Protein AF-A0A382CQU2-F1 (afdb_monomer)

Sequence (122 aa):
MTVPESFFGIIPTWIGVYGFSLIMLSISFFLFYKKLLIHINNSIYNLEFNNLNQRLKNVFINGLAQKKVLKRFSLKKDVSGISHVIIFISFLSFSFSYVLFIFADTINNQISSKLLTQFGKI

Mean predicted aligned error: 14.16 Å

Organism: NCBI:txid408172

Secondary structure (DSSP, 8-state):
-PPPSEETTTEEHHHHHHHHHHHHHHHHHHHHIIIIIHHHHHHGGG---TTHHHHHHHHHHHHHTTHHHHTT--TTT-HHHHHHHHHHHHHHHHHHHIIIIIIHHHH-TTHHHHHHHHH---

Radius of gyration: 21.13 Å; Cα contacts (8 Å, |Δi|>4): 42; chains: 1; bounding box: 51×54×46 Å

Solvent-accessible surface area (backbone atoms only — not comparable to full-atom values): 7076 Å² total; per-residue (Å²): 133,82,79,65,72,38,51,94,83,75,43,50,34,61,57,56,53,53,52,52,48,52,52,53,50,49,54,51,49,52,51,44,40,64,62,45,51,50,48,49,62,72,55,52,83,78,60,79,72,76,62,52,70,60,50,52,50,48,49,48,49,40,62,75,57,34,44,78,62,55,70,66,58,35,100,89,77,30,63,71,51,54,51,49,53,50,52,50,50,53,51,50,52,51,54,48,47,49,50,57,40,53,58,39,22,72,77,39,79,57,49,48,57,53,58,50,50,71,78,53,80,123

Structure (mmCIF, N/CA/C/O backbone):
data_AF-A0A382CQU2-F1
#
_entry.id   AF-A0A382CQU2-F1
#
loop_
_atom_site.group_PDB
_atom_site.id
_atom_site.type_symbol
_atom_site.label_atom_id
_atom_site.label_alt_id
_atom_site.label_comp_id
_atom_site.label_asym_id
_atom_site.label_entity_id
_atom_site.label_seq_id
_atom_site.pdbx_PDB_ins_code
_atom_site.Cartn_x
_atom_site.Cartn_y
_atom_site.Cartn_z
_atom_site.occupancy
_atom_site.B_iso_or_equiv
_atom_site.auth_seq_id
_atom_site.auth_comp_id
_atom_site.auth_asym_id
_atom_site.auth_atom_id
_atom_site.pdbx_PDB_model_num
ATOM 1 N N . MET A 1 1 ? -18.078 14.753 10.311 1.00 42.16 1 MET A N 1
ATOM 2 C CA . MET A 1 1 ? -19.072 13.664 10.409 1.00 42.16 1 MET A CA 1
ATOM 3 C C . MET A 1 1 ? -18.475 12.627 11.336 1.00 42.16 1 MET A C 1
ATOM 5 O O . MET A 1 1 ? -17.418 12.107 11.010 1.00 42.16 1 MET A O 1
ATOM 9 N N . THR A 1 2 ? -19.044 12.429 12.521 1.00 57.25 2 THR A N 1
ATOM 10 C CA . THR A 1 2 ? -18.586 11.379 13.437 1.00 57.25 2 THR A CA 1
ATOM 11 C C . THR A 1 2 ? -19.017 10.031 12.875 1.00 57.25 2 THR A C 1
ATOM 13 O O . THR A 1 2 ? -20.152 9.880 12.420 1.00 57.25 2 THR A O 1
ATOM 16 N N . VAL A 1 3 ? -18.096 9.071 12.835 1.00 62.59 3 VAL A N 1
ATOM 17 C CA . VAL A 1 3 ? -18.430 7.704 12.433 1.00 62.59 3 VAL A CA 1
ATOM 18 C C . VAL A 1 3 ? -19.403 7.158 13.486 1.00 62.59 3 VAL A C 1
ATOM 20 O O . VAL A 1 3 ? -19.101 7.266 14.676 1.00 62.59 3 VAL A O 1
ATOM 23 N N . PRO A 1 4 ? -20.583 6.642 13.101 1.00 75.06 4 PRO A N 1
ATOM 24 C CA . PRO A 1 4 ? -21.537 6.108 14.067 1.00 75.06 4 PRO A CA 1
ATOM 25 C C . PRO A 1 4 ? -20.897 4.967 14.869 1.00 75.06 4 PRO A C 1
ATOM 27 O O . PRO A 1 4 ? -20.189 4.137 14.301 1.00 75.06 4 PRO A O 1
ATOM 30 N N . GLU A 1 5 ? -21.144 4.912 16.180 1.00 77.31 5 GLU A N 1
ATOM 31 C CA . GLU A 1 5 ? -20.542 3.904 17.074 1.00 77.31 5 GLU A CA 1
ATOM 32 C C . GLU A 1 5 ? -21.066 2.483 16.811 1.00 77.31 5 GLU A C 1
ATOM 34 O O . GLU A 1 5 ? -20.371 1.495 17.064 1.00 77.31 5 GLU A O 1
ATOM 39 N N . SER A 1 6 ? -22.275 2.370 16.255 1.00 83.38 6 SER A N 1
ATOM 40 C CA . SER A 1 6 ? -22.883 1.099 15.867 1.00 83.38 6 SER A CA 1
ATOM 41 C C . SER A 1 6 ? -23.655 1.193 14.549 1.00 83.38 6 SER A C 1
ATOM 43 O O . SER A 1 6 ? -24.318 2.188 14.250 1.00 83.38 6 SER A O 1
ATOM 45 N N . PHE A 1 7 ? -23.618 0.110 13.776 1.00 76.88 7 PHE A N 1
ATOM 46 C CA . PHE A 1 7 ? -24.558 -0.154 12.698 1.00 76.88 7 PHE A CA 1
ATOM 47 C C . PHE A 1 7 ? -25.897 -0.599 13.299 1.00 76.88 7 PHE A C 1
ATOM 49 O O . PHE A 1 7 ? -25.957 -1.558 14.075 1.00 76.88 7 PHE A O 1
ATOM 56 N N . PHE A 1 8 ? -26.974 0.104 12.935 1.00 79.56 8 PHE A N 1
ATOM 57 C CA . PHE A 1 8 ? -28.354 -0.186 13.355 1.00 79.56 8 PHE A CA 1
ATOM 58 C C . PHE A 1 8 ? -28.583 -0.264 14.881 1.00 79.56 8 PHE A C 1
ATOM 60 O O . PHE A 1 8 ? -29.578 -0.838 15.310 1.00 79.56 8 PHE A O 1
ATOM 67 N N . GLY A 1 9 ? -27.684 0.282 15.714 1.00 76.75 9 GLY A N 1
ATOM 68 C CA . GLY A 1 9 ? -27.788 0.212 17.181 1.00 76.75 9 GLY A CA 1
ATOM 69 C C . GLY A 1 9 ? -27.397 -1.138 17.798 1.00 76.75 9 GLY A C 1
ATOM 70 O O . GLY A 1 9 ? -27.476 -1.291 19.013 1.00 76.75 9 GLY A O 1
ATOM 71 N N . ILE A 1 10 ? -27.002 -2.121 16.981 1.00 81.94 10 ILE A N 1
ATOM 72 C CA . ILE A 1 10 ? -26.859 -3.528 17.401 1.00 81.94 10 ILE A CA 1
ATOM 73 C C . ILE A 1 10 ? -25.423 -4.019 17.215 1.00 81.94 10 ILE A C 1
ATOM 75 O O . ILE A 1 10 ? -24.901 -4.753 18.051 1.00 81.94 10 ILE A O 1
ATOM 79 N N . ILE A 1 11 ? -24.771 -3.623 16.119 1.00 81.12 11 ILE A N 1
ATOM 80 C CA . ILE A 1 11 ? -23.439 -4.115 15.761 1.00 81.12 11 ILE A CA 1
ATOM 81 C C . ILE A 1 11 ? -22.448 -2.965 15.918 1.00 81.12 11 ILE A C 1
ATOM 83 O O . ILE A 1 11 ? -22.529 -2.009 15.148 1.00 81.12 11 ILE A O 1
ATOM 87 N N . PRO A 1 12 ? -21.498 -3.027 16.866 1.00 86.00 12 PRO A N 1
ATOM 88 C CA . PRO A 1 12 ? -20.430 -2.041 16.962 1.00 86.00 12 PRO A CA 1
ATOM 89 C C . PRO A 1 12 ? -19.701 -1.879 15.625 1.00 86.00 12 PRO A C 1
ATOM 91 O O . PRO A 1 12 ? -19.304 -2.862 14.994 1.00 86.00 12 PRO A O 1
ATOM 94 N N . THR A 1 13 ? -19.506 -0.637 15.191 1.00 82.06 13 THR A N 1
ATOM 95 C CA . THR A 1 13 ? -18.979 -0.335 13.851 1.00 82.06 13 THR A CA 1
ATOM 96 C C . THR A 1 13 ? -17.589 -0.927 13.626 1.00 82.06 13 THR A C 1
ATOM 98 O O . THR A 1 13 ? -17.293 -1.413 12.533 1.00 82.06 13 THR A O 1
ATOM 101 N N . TRP A 1 14 ? -16.763 -0.989 14.675 1.00 79.62 14 TRP A N 1
ATOM 102 C CA . TRP A 1 14 ? -15.433 -1.595 14.611 1.00 79.62 14 TRP A CA 1
ATOM 103 C C . TRP A 1 14 ? -15.488 -3.079 14.211 1.00 79.62 14 TRP A C 1
ATOM 105 O O . TRP A 1 14 ? -14.692 -3.506 13.380 1.00 79.62 14 TRP A O 1
ATOM 115 N N . ILE A 1 15 ? -16.464 -3.852 14.704 1.00 85.31 15 ILE A N 1
ATOM 116 C CA . ILE A 1 15 ? -16.620 -5.276 14.350 1.00 85.31 15 ILE A CA 1
ATOM 117 C C . ILE A 1 15 ? -16.923 -5.423 12.863 1.00 85.31 15 ILE A C 1
ATOM 119 O O . ILE A 1 15 ? -16.331 -6.269 12.196 1.00 85.31 15 ILE A O 1
ATOM 123 N N . GLY A 1 16 ? -17.813 -4.581 12.330 1.00 83.69 16 GLY A N 1
ATOM 124 C CA . GLY A 1 16 ? -18.141 -4.592 10.906 1.00 83.69 16 GLY A CA 1
ATOM 125 C C . GLY A 1 16 ? -16.922 -4.279 10.039 1.00 83.69 16 GLY A C 1
ATOM 126 O O . GLY A 1 16 ? -16.620 -5.020 9.104 1.00 83.69 16 GLY A O 1
ATOM 127 N N . VAL A 1 17 ? -16.179 -3.223 10.383 1.00 81.44 17 VAL A N 1
ATOM 128 C CA . VAL A 1 17 ? -15.001 -2.775 9.622 1.00 81.44 17 VAL A CA 1
ATOM 129 C C . VAL A 1 17 ? -13.864 -3.799 9.690 1.00 81.44 17 VAL A C 1
ATOM 131 O O . VAL A 1 17 ? -13.338 -4.215 8.651 1.00 81.44 17 VAL A O 1
ATOM 134 N N . TYR A 1 18 ? -13.492 -4.254 10.887 1.00 83.12 18 TYR A N 1
ATOM 135 C CA . TYR A 1 18 ? -12.403 -5.220 11.052 1.00 83.12 18 TYR A CA 1
ATOM 136 C C . TYR A 1 18 ? -12.778 -6.614 10.550 1.00 83.12 18 TYR A C 1
ATOM 138 O O . TYR A 1 18 ? -11.973 -7.254 9.881 1.00 83.12 18 TYR A O 1
ATOM 146 N N . GLY A 1 19 ? -14.009 -7.069 10.788 1.00 89.94 19 GLY A N 1
ATOM 147 C CA . GLY A 1 19 ? -14.481 -8.358 10.286 1.00 89.94 19 GLY A CA 1
ATOM 148 C C . GLY A 1 19 ? -14.504 -8.399 8.759 1.00 89.94 19 GLY A C 1
ATOM 149 O O . GLY A 1 19 ? -13.949 -9.314 8.149 1.00 89.94 19 GLY A O 1
ATOM 150 N N . PHE A 1 20 ? -15.075 -7.372 8.126 1.00 85.88 20 PHE A N 1
ATOM 151 C CA . PHE A 1 20 ? -15.138 -7.305 6.668 1.00 85.88 20 PHE A CA 1
ATOM 152 C C . PHE A 1 20 ? -13.751 -7.166 6.031 1.00 85.88 20 PHE A C 1
ATOM 154 O O . PHE A 1 20 ? -13.446 -7.853 5.053 1.00 85.88 20 PHE A O 1
ATOM 161 N N . SER A 1 21 ? -12.883 -6.323 6.599 1.00 83.19 21 SER A N 1
ATOM 162 C CA . SER A 1 21 ? -11.506 -6.184 6.109 1.00 83.19 21 SER A CA 1
ATOM 163 C C . SER A 1 21 ? -10.710 -7.479 6.257 1.00 83.19 21 SER A C 1
ATOM 165 O O . SER A 1 21 ? -10.028 -7.862 5.310 1.00 83.19 21 SER A O 1
ATOM 167 N N . LEU A 1 22 ? -10.853 -8.204 7.371 1.00 92.44 22 LEU A N 1
ATOM 168 C CA . LEU A 1 22 ? -10.215 -9.507 7.568 1.00 92.44 22 LEU A CA 1
ATOM 169 C C . LEU A 1 22 ? -10.668 -10.520 6.509 1.00 92.44 22 LEU A C 1
ATOM 171 O O . LEU A 1 22 ? -9.832 -11.219 5.935 1.00 92.44 22 LEU A O 1
ATOM 175 N N . ILE A 1 23 ? -11.971 -10.577 6.217 1.00 94.44 23 ILE A N 1
ATOM 176 C CA . ILE A 1 23 ? -12.530 -11.467 5.189 1.00 94.44 23 ILE A CA 1
ATOM 177 C C . ILE A 1 23 ? -11.947 -11.124 3.816 1.00 94.44 23 ILE A C 1
ATOM 179 O O . ILE A 1 23 ? -11.412 -11.999 3.132 1.00 94.44 23 ILE A O 1
ATOM 183 N N . MET A 1 24 ? -11.995 -9.850 3.424 1.00 91.69 24 MET A N 1
ATOM 184 C CA . MET A 1 24 ? -11.496 -9.418 2.116 1.00 91.69 24 MET A CA 1
ATOM 185 C C . MET A 1 24 ? -9.987 -9.614 1.979 1.00 91.69 24 MET A C 1
ATOM 187 O O . MET A 1 24 ? -9.511 -10.062 0.933 1.00 91.69 24 MET A O 1
ATOM 191 N N . LEU A 1 25 ? -9.231 -9.350 3.045 1.00 90.81 25 LEU A N 1
ATOM 192 C CA . LEU A 1 25 ? -7.789 -9.560 3.074 1.00 90.81 25 LEU A CA 1
ATOM 193 C C . LEU A 1 25 ? -7.447 -11.051 3.016 1.00 90.81 25 LEU A C 1
ATOM 195 O O . LEU A 1 25 ? -6.542 -11.427 2.276 1.00 90.81 25 LEU A O 1
ATOM 199 N N . SER A 1 26 ? -8.216 -11.907 3.690 1.00 93.88 26 SER A N 1
ATOM 200 C CA . SER A 1 26 ? -8.053 -13.366 3.622 1.00 93.88 26 SER A CA 1
ATOM 201 C C . SER A 1 26 ? -8.314 -13.903 2.216 1.00 93.88 26 SER A C 1
ATOM 203 O O . SER A 1 26 ? -7.519 -14.690 1.704 1.00 93.88 26 SER A O 1
ATOM 205 N N . ILE A 1 27 ? -9.380 -13.443 1.553 1.00 93.62 27 ILE A N 1
ATOM 206 C CA . ILE A 1 27 ? -9.688 -13.820 0.163 1.00 93.62 27 ILE A CA 1
ATOM 207 C C . ILE A 1 27 ? -8.570 -13.354 -0.775 1.00 93.62 27 ILE A C 1
ATOM 209 O O . ILE A 1 27 ? -8.080 -14.130 -1.598 1.00 93.62 27 ILE A O 1
ATOM 213 N N . SER A 1 28 ? -8.138 -12.100 -0.634 1.00 89.69 28 SER A N 1
ATOM 214 C CA . SER A 1 28 ? -7.045 -11.536 -1.428 1.00 89.69 28 SER A CA 1
ATOM 215 C C . SER A 1 28 ? -5.749 -12.329 -1.237 1.00 89.69 28 SER A C 1
ATOM 217 O O . SER A 1 28 ? -5.123 -12.740 -2.216 1.00 89.69 28 SER A O 1
ATOM 219 N N . PHE A 1 29 ? -5.391 -12.634 0.013 1.00 90.44 29 PHE A N 1
ATOM 220 C CA . PHE A 1 29 ? -4.202 -13.411 0.347 1.00 90.44 29 PHE A CA 1
ATOM 221 C C . PHE A 1 29 ? -4.284 -14.845 -0.183 1.00 90.44 29 PHE A C 1
ATOM 223 O O . PHE A 1 29 ? -3.311 -15.345 -0.743 1.00 90.44 29 PHE A O 1
ATOM 230 N N . PHE A 1 30 ? -5.447 -15.491 -0.092 1.00 92.69 30 PHE A N 1
ATOM 231 C CA . PHE A 1 30 ? -5.667 -16.824 -0.652 1.00 92.69 30 PHE A CA 1
ATOM 232 C C . PHE A 1 30 ? -5.479 -16.843 -2.175 1.00 92.69 30 PHE A C 1
ATOM 234 O O . PHE A 1 30 ? -4.777 -17.704 -2.716 1.00 92.69 30 PHE A O 1
ATOM 241 N N . LEU A 1 31 ? -6.061 -15.868 -2.880 1.00 90.31 31 LEU A N 1
ATOM 242 C CA . LEU A 1 31 ? -5.902 -15.735 -4.329 1.00 90.31 31 LEU A CA 1
ATOM 243 C C . LEU A 1 31 ? -4.450 -15.430 -4.712 1.00 90.31 31 LEU A C 1
ATOM 245 O O . LEU A 1 31 ? -3.935 -16.027 -5.659 1.00 90.31 31 LEU A O 1
ATOM 249 N N . PHE A 1 32 ? -3.788 -14.542 -3.969 1.00 86.31 32 PHE A N 1
ATOM 250 C CA . PHE A 1 32 ? -2.374 -14.220 -4.136 1.00 86.31 32 PHE A CA 1
ATOM 251 C C . PHE A 1 32 ? -1.489 -15.453 -3.926 1.00 86.31 32 PHE A C 1
ATOM 253 O O . PHE A 1 32 ? -0.655 -15.763 -4.774 1.00 86.31 32 PHE A O 1
ATOM 260 N N . TYR A 1 33 ? -1.716 -16.216 -2.858 1.00 87.56 33 TYR A N 1
ATOM 261 C CA . TYR A 1 33 ? -0.982 -17.446 -2.582 1.00 87.56 33 TYR A CA 1
ATOM 262 C C . TYR A 1 33 ? -1.140 -18.452 -3.726 1.00 87.56 33 TYR A C 1
ATOM 264 O O . TYR A 1 33 ? -0.149 -18.905 -4.306 1.00 87.56 33 TYR A O 1
ATOM 272 N N . LYS A 1 34 ? -2.386 -18.738 -4.123 1.00 87.62 34 LYS A N 1
ATOM 273 C CA . LYS A 1 34 ? -2.674 -19.745 -5.150 1.00 87.62 34 LYS A CA 1
ATOM 274 C C . LYS A 1 34 ? -2.149 -19.354 -6.530 1.00 87.62 34 LYS A C 1
ATOM 276 O O . LYS A 1 34 ? -1.653 -20.208 -7.258 1.00 87.62 34 LYS A O 1
ATOM 281 N N . LYS A 1 35 ? -2.293 -18.086 -6.922 1.00 83.12 35 LYS A N 1
ATOM 282 C CA . LYS A 1 35 ? -1.928 -17.638 -8.275 1.00 83.12 35 LYS A CA 1
ATOM 283 C C . LYS A 1 35 ? -0.475 -17.223 -8.400 1.00 83.12 35 LYS A C 1
ATOM 285 O O . LYS A 1 35 ? 0.099 -17.419 -9.462 1.00 83.12 35 LYS A O 1
ATOM 290 N N . LEU A 1 36 ? 0.094 -16.615 -7.366 1.00 81.75 36 LEU A N 1
ATOM 291 C CA . LEU A 1 36 ? 1.414 -16.005 -7.443 1.00 81.75 36 LEU A CA 1
ATOM 292 C C . LEU A 1 36 ? 2.452 -16.850 -6.716 1.00 81.75 36 LEU A C 1
ATOM 294 O O . LEU A 1 36 ? 3.430 -17.235 -7.343 1.00 81.75 36 LEU A O 1
ATOM 298 N N . LEU A 1 37 ? 2.238 -17.209 -5.448 1.00 83.12 37 LEU A N 1
ATOM 299 C CA . LEU A 1 37 ? 3.252 -17.956 -4.691 1.00 83.12 37 LEU A CA 1
ATOM 300 C C . LEU A 1 37 ? 3.439 -19.385 -5.214 1.00 83.12 37 LEU A C 1
ATOM 302 O O . LEU A 1 37 ? 4.576 -19.786 -5.450 1.00 83.12 37 LEU A O 1
ATOM 306 N N . ILE A 1 38 ? 2.356 -20.119 -5.494 1.00 84.19 38 ILE A N 1
ATOM 307 C CA . ILE A 1 38 ? 2.456 -21.456 -6.114 1.00 84.19 38 ILE A CA 1
ATOM 308 C C . ILE A 1 38 ? 3.103 -21.367 -7.504 1.00 84.19 38 ILE A C 1
ATOM 310 O O . ILE A 1 38 ? 3.963 -22.174 -7.845 1.00 84.19 38 ILE A O 1
ATOM 314 N N . HIS A 1 39 ? 2.726 -20.368 -8.308 1.00 77.31 39 HIS A N 1
ATOM 315 C CA . HIS A 1 39 ? 3.272 -20.202 -9.656 1.00 77.31 39 HIS A CA 1
ATOM 316 C C . HIS A 1 39 ? 4.761 -19.835 -9.643 1.00 77.31 39 HIS A C 1
ATOM 318 O O . HI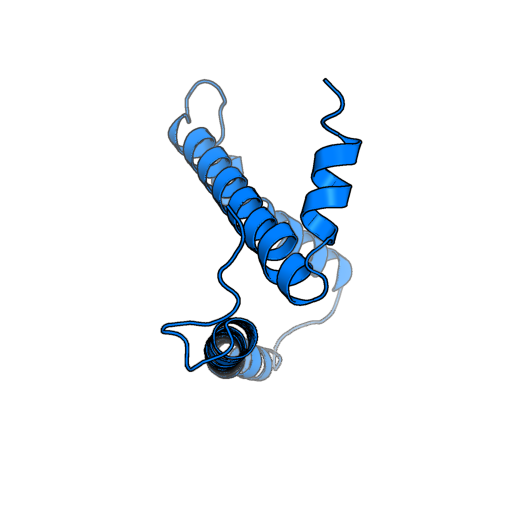S A 1 39 ? 5.530 -20.379 -10.431 1.00 77.31 39 HIS A O 1
ATOM 324 N N . ILE A 1 40 ? 5.184 -18.962 -8.723 1.00 76.25 40 ILE A N 1
ATOM 325 C CA . ILE A 1 40 ? 6.598 -18.641 -8.508 1.00 76.25 40 ILE A CA 1
ATOM 326 C C . ILE A 1 40 ? 7.351 -19.887 -8.050 1.00 76.25 40 ILE A C 1
ATOM 328 O O . ILE A 1 40 ? 8.391 -20.191 -8.624 1.00 76.25 40 ILE A O 1
ATOM 332 N N . ASN A 1 41 ? 6.819 -20.639 -7.083 1.00 74.94 41 ASN A N 1
ATOM 333 C CA . ASN A 1 41 ? 7.471 -21.849 -6.585 1.00 74.94 41 ASN A CA 1
ATOM 334 C C . ASN A 1 41 ? 7.700 -22.884 -7.698 1.00 74.94 41 ASN A C 1
ATOM 336 O O . ASN A 1 41 ? 8.786 -23.442 -7.814 1.00 74.94 41 ASN A O 1
ATOM 340 N N . ASN A 1 42 ? 6.719 -23.057 -8.585 1.00 75.06 42 ASN A N 1
ATOM 341 C CA . ASN A 1 42 ? 6.841 -23.950 -9.740 1.00 75.06 42 ASN A CA 1
ATOM 342 C C . ASN A 1 42 ? 7.788 -23.408 -10.833 1.00 75.06 42 ASN A C 1
ATOM 344 O O . ASN A 1 42 ? 8.310 -24.176 -11.633 1.00 75.06 42 ASN A O 1
ATOM 348 N N . SER A 1 43 ? 8.017 -22.093 -10.872 1.00 65.62 43 SER A N 1
ATOM 349 C CA . SER A 1 43 ? 8.886 -21.390 -11.832 1.00 65.62 43 SER A CA 1
ATOM 350 C C . SER A 1 43 ? 10.360 -21.332 -11.393 1.00 65.62 43 SER A C 1
ATOM 352 O O . SER A 1 43 ? 11.259 -21.178 -12.222 1.00 65.62 43 SER A O 1
ATOM 354 N N . ILE A 1 44 ? 10.634 -21.518 -10.097 1.00 63.22 44 ILE A N 1
ATOM 355 C CA . ILE A 1 44 ? 11.980 -21.440 -9.503 1.00 63.22 44 ILE A CA 1
ATOM 356 C C . ILE A 1 44 ? 12.954 -22.505 -10.033 1.00 63.22 44 ILE A C 1
ATOM 358 O O . ILE A 1 44 ? 14.161 -22.283 -9.979 1.00 63.22 44 ILE A O 1
ATOM 362 N N . TYR A 1 45 ? 12.472 -23.594 -10.640 1.00 56.12 45 TYR A N 1
ATOM 363 C CA . TYR A 1 45 ? 13.322 -24.706 -11.089 1.00 56.12 45 TYR A CA 1
ATOM 364 C C . TYR A 1 45 ? 14.389 -24.321 -12.140 1.00 56.12 45 TYR A C 1
ATOM 366 O O . TYR A 1 45 ? 15.401 -25.001 -12.241 1.00 56.12 45 TYR A O 1
ATOM 374 N N . ASN A 1 46 ? 14.215 -23.205 -12.866 1.00 56.06 46 ASN A N 1
ATOM 375 C CA . ASN A 1 46 ? 15.163 -22.726 -13.889 1.00 56.06 46 ASN A CA 1
ATOM 376 C C . ASN A 1 46 ? 15.674 -21.291 -13.647 1.00 56.06 46 ASN A C 1
ATOM 378 O O . ASN A 1 46 ? 16.198 -20.652 -14.563 1.00 56.06 46 ASN A O 1
ATOM 382 N N . LEU A 1 47 ? 15.478 -20.729 -12.451 1.00 62.22 47 LEU A N 1
ATOM 383 C CA . LEU A 1 47 ? 15.837 -19.335 -12.187 1.00 62.22 47 LEU A CA 1
ATOM 384 C C . LEU A 1 47 ? 17.259 -19.219 -11.627 1.00 62.22 47 LEU A C 1
ATOM 386 O O . LEU A 1 47 ? 17.518 -19.527 -10.470 1.00 62.22 47 LEU A O 1
ATOM 390 N N . GLU A 1 48 ? 18.173 -18.674 -12.431 1.00 66.25 48 GLU A N 1
ATOM 391 C CA . GLU A 1 48 ? 19.465 -18.204 -11.931 1.00 66.25 48 GLU A CA 1
ATOM 392 C C . GLU A 1 48 ? 19.263 -16.980 -11.021 1.00 66.25 48 GLU A C 1
ATOM 394 O O . GLU A 1 48 ? 18.723 -15.942 -11.427 1.00 66.25 48 GLU A O 1
ATOM 399 N N . PHE A 1 49 ? 19.707 -17.096 -9.769 1.00 68.38 49 PHE A N 1
ATOM 400 C CA . PHE A 1 49 ? 19.574 -16.061 -8.736 1.00 68.38 49 PHE A CA 1
ATOM 401 C C . PHE A 1 49 ? 20.687 -15.004 -8.764 1.00 68.38 49 PHE A C 1
ATOM 403 O O . PHE A 1 49 ? 20.779 -14.154 -7.874 1.00 68.38 49 PHE A O 1
ATOM 410 N N . ASN A 1 50 ? 21.507 -15.000 -9.812 1.00 72.75 50 ASN A N 1
ATOM 411 C CA . ASN A 1 50 ? 22.555 -14.006 -9.982 1.00 72.75 50 ASN A CA 1
ATOM 412 C C . ASN A 1 50 ? 21.940 -12.602 -10.152 1.00 72.75 50 ASN A C 1
ATOM 414 O O . ASN A 1 50 ? 20.970 -12.398 -10.886 1.00 72.75 50 ASN A O 1
ATOM 418 N N . ASN A 1 51 ? 22.503 -11.613 -9.450 1.00 72.44 51 ASN A N 1
ATOM 419 C CA . ASN A 1 51 ? 22.075 -10.207 -9.469 1.00 72.44 51 ASN A CA 1
ATOM 420 C C . ASN A 1 51 ? 20.616 -9.944 -9.023 1.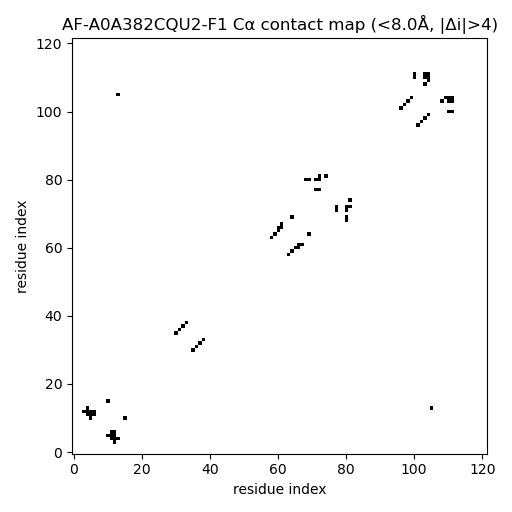00 72.44 51 ASN A C 1
ATOM 422 O O . ASN A 1 51 ? 19.928 -9.078 -9.576 1.00 72.44 51 ASN A O 1
ATOM 426 N N . LEU A 1 52 ? 20.155 -10.636 -7.975 1.00 76.75 52 LEU A N 1
ATOM 427 C CA . LEU A 1 52 ? 18.847 -10.444 -7.319 1.00 76.75 52 LEU A CA 1
ATOM 428 C C . LEU A 1 52 ? 18.506 -8.969 -7.035 1.00 76.75 52 LEU A C 1
ATOM 430 O O . LEU A 1 52 ? 17.416 -8.514 -7.378 1.00 76.75 52 LEU A O 1
ATOM 434 N N . ASN A 1 53 ? 19.460 -8.194 -6.506 1.00 77.69 53 ASN A N 1
ATOM 435 C CA . ASN A 1 53 ? 19.271 -6.767 -6.213 1.00 77.69 53 ASN A CA 1
ATOM 436 C C . ASN A 1 53 ? 18.966 -5.941 -7.473 1.00 77.69 53 ASN A C 1
ATOM 438 O O . ASN A 1 53 ? 18.075 -5.091 -7.464 1.00 77.69 53 ASN A O 1
ATOM 442 N N . GLN A 1 54 ? 19.655 -6.224 -8.585 1.00 77.19 54 GLN A N 1
ATOM 443 C CA . GLN A 1 54 ? 19.416 -5.564 -9.872 1.00 77.19 54 GLN A CA 1
ATOM 444 C C . GLN A 1 54 ? 18.016 -5.907 -10.409 1.00 77.19 54 GLN A C 1
ATOM 446 O O . GLN A 1 54 ? 17.316 -5.042 -10.939 1.00 77.19 54 GLN A O 1
ATOM 451 N N . ARG A 1 55 ? 17.587 -7.167 -10.256 1.00 72.50 55 ARG A N 1
ATOM 452 C CA . ARG A 1 55 ? 16.279 -7.654 -10.721 1.00 72.50 55 ARG A CA 1
ATOM 453 C C . ARG A 1 55 ? 15.136 -7.090 -9.884 1.00 72.50 55 ARG A C 1
ATOM 455 O O . ARG A 1 55 ? 14.177 -6.600 -10.469 1.00 72.50 55 ARG A O 1
ATOM 462 N N . LEU A 1 56 ? 15.261 -7.074 -8.557 1.00 76.62 56 LEU A N 1
ATOM 463 C CA . LEU A 1 56 ? 14.286 -6.443 -7.662 1.00 76.62 56 LEU A CA 1
ATOM 464 C C . LEU A 1 56 ? 14.151 -4.953 -7.966 1.00 76.62 56 LEU A C 1
ATOM 466 O O . LEU A 1 56 ? 13.038 -4.475 -8.161 1.00 76.62 56 LEU A O 1
ATOM 470 N N . LYS A 1 57 ? 15.273 -4.240 -8.128 1.00 76.94 57 LYS A N 1
ATOM 471 C CA . LYS A 1 57 ? 15.271 -2.833 -8.546 1.00 76.94 57 LYS A CA 1
ATOM 472 C C . LYS A 1 57 ? 14.575 -2.645 -9.897 1.00 76.94 57 LYS A C 1
ATOM 474 O O . LYS A 1 57 ? 13.756 -1.743 -10.038 1.00 76.94 57 LYS A O 1
ATOM 479 N N . ASN A 1 58 ? 14.836 -3.512 -10.873 1.00 69.69 58 ASN A N 1
ATOM 480 C CA . ASN A 1 58 ? 14.183 -3.455 -12.182 1.00 69.69 58 ASN A CA 1
ATOM 481 C C . ASN A 1 58 ? 12.687 -3.779 -12.122 1.00 69.69 58 ASN A C 1
ATOM 483 O O . ASN A 1 58 ? 11.921 -3.143 -12.837 1.00 69.69 58 ASN A O 1
ATOM 487 N N . VAL A 1 59 ? 12.254 -4.730 -11.293 1.00 71.81 59 VAL A N 1
ATOM 488 C CA . VAL A 1 59 ? 10.832 -5.047 -11.083 1.00 71.81 59 VAL A CA 1
ATOM 489 C C . VAL A 1 59 ? 10.132 -3.896 -10.375 1.00 71.81 59 VAL A C 1
ATOM 491 O O . VAL A 1 59 ? 9.054 -3.499 -10.798 1.00 71.81 59 VAL A O 1
ATOM 494 N N . PHE A 1 60 ? 10.760 -3.308 -9.360 1.00 67.12 60 PHE A N 1
ATOM 495 C CA . PHE A 1 60 ? 10.217 -2.168 -8.630 1.00 67.12 60 PHE A CA 1
ATOM 496 C C . PHE A 1 60 ? 10.091 -0.944 -9.545 1.00 67.12 60 PHE A C 1
ATOM 498 O O . PHE A 1 60 ? 9.011 -0.375 -9.669 1.00 67.12 60 PHE A O 1
ATOM 505 N N . ILE A 1 61 ? 11.150 -0.604 -10.288 1.00 66.69 61 ILE A N 1
ATOM 506 C CA . ILE A 1 61 ? 11.137 0.494 -11.267 1.00 66.69 61 ILE A CA 1
ATOM 507 C C . ILE A 1 61 ? 10.153 0.202 -12.408 1.00 66.69 61 ILE A C 1
ATOM 509 O O . ILE A 1 61 ? 9.393 1.079 -12.796 1.00 66.69 61 ILE A O 1
ATOM 513 N N . ASN A 1 62 ? 10.123 -1.007 -12.968 1.00 63.44 62 ASN A N 1
ATOM 514 C CA . ASN A 1 62 ? 9.228 -1.304 -14.090 1.00 63.44 62 ASN A CA 1
ATOM 515 C C . ASN A 1 62 ? 7.762 -1.427 -13.663 1.00 63.44 62 ASN A C 1
ATOM 517 O O . ASN A 1 62 ? 6.890 -1.025 -14.433 1.00 63.44 62 ASN A O 1
ATOM 521 N N . GLY A 1 63 ? 7.510 -2.000 -12.487 1.00 62.81 63 GLY A N 1
ATOM 522 C CA . GLY A 1 63 ? 6.188 -2.284 -11.941 1.00 62.81 63 GLY A CA 1
ATOM 523 C C . GLY A 1 63 ? 5.533 -1.052 -11.328 1.00 62.81 63 GLY A C 1
ATOM 524 O O . GLY A 1 63 ? 4.426 -0.707 -11.729 1.00 62.81 63 GLY A O 1
ATOM 525 N N . LEU A 1 64 ? 6.224 -0.344 -10.425 1.00 57.03 64 LEU A N 1
ATOM 526 C CA . LEU A 1 64 ? 5.677 0.868 -9.803 1.00 57.03 64 LEU A CA 1
ATOM 527 C C . LEU A 1 64 ? 5.721 2.070 -10.734 1.00 57.03 64 LEU A C 1
ATOM 529 O O . LEU A 1 64 ? 4.754 2.818 -10.795 1.00 57.03 64 LEU A O 1
ATOM 533 N N . ALA A 1 65 ? 6.799 2.243 -11.503 1.00 55.06 65 ALA A N 1
ATOM 534 C CA . ALA A 1 65 ? 6.857 3.341 -12.463 1.00 55.06 65 ALA A CA 1
ATOM 535 C C . ALA A 1 65 ? 6.160 2.997 -13.788 1.00 55.06 65 ALA A C 1
ATOM 537 O O . ALA A 1 65 ? 6.297 3.763 -14.735 1.00 55.06 65 ALA A O 1
ATOM 538 N N . GLN A 1 66 ? 5.473 1.844 -13.894 1.00 59.94 66 GLN A N 1
ATOM 539 C CA . GLN A 1 66 ? 4.837 1.352 -15.124 1.00 59.94 66 GLN A CA 1
ATOM 540 C C . GLN A 1 66 ? 5.659 1.730 -16.363 1.00 59.94 66 GLN A C 1
ATOM 542 O O . GLN A 1 66 ? 5.195 2.457 -17.239 1.00 59.94 66 GLN A O 1
ATOM 547 N N . LYS A 1 67 ? 6.929 1.307 -16.432 1.00 54.97 67 LYS A N 1
ATOM 548 C CA . LYS A 1 67 ? 7.915 1.854 -17.393 1.00 54.97 67 LYS A CA 1
ATOM 549 C C . LYS A 1 67 ? 7.450 1.790 -18.857 1.00 54.97 67 LYS A C 1
ATOM 551 O O . LYS A 1 67 ? 7.941 2.537 -19.696 1.00 54.97 67 LYS A O 1
ATOM 556 N N . LYS A 1 68 ? 6.493 0.911 -19.174 1.00 53.16 68 LYS A N 1
ATOM 557 C CA . LYS A 1 68 ? 5.835 0.806 -20.484 1.00 53.16 68 LYS A CA 1
ATOM 558 C C . LYS A 1 68 ? 4.829 1.942 -20.763 1.00 53.16 68 LYS A C 1
ATOM 560 O O . LYS A 1 68 ? 4.736 2.362 -21.910 1.00 53.16 68 LYS A O 1
ATOM 565 N N . VAL A 1 69 ? 4.152 2.458 -19.737 1.00 54.06 69 VAL A N 1
ATOM 566 C CA . VAL A 1 69 ? 3.282 3.649 -19.772 1.00 54.06 69 VAL A CA 1
ATOM 567 C C . VAL A 1 69 ? 4.127 4.924 -19.830 1.00 54.06 69 VAL A C 1
ATOM 569 O O . VAL A 1 69 ? 3.878 5.783 -20.668 1.00 54.06 69 VAL A O 1
ATOM 572 N N . LEU A 1 70 ? 5.213 5.004 -19.050 1.00 53.03 70 LEU A N 1
ATOM 573 C CA . LEU A 1 70 ? 6.115 6.165 -19.089 1.00 53.03 70 LEU A CA 1
ATOM 574 C C . LEU A 1 70 ? 6.997 6.235 -20.350 1.00 53.03 70 LEU A C 1
ATOM 576 O O . LEU A 1 70 ? 7.439 7.312 -20.728 1.00 53.03 70 LEU A O 1
ATOM 580 N N . LYS A 1 71 ? 7.249 5.118 -21.048 1.00 52.59 71 LYS A N 1
ATOM 581 C CA . LYS A 1 71 ? 8.058 5.115 -22.286 1.00 52.59 71 LYS A CA 1
ATOM 582 C C . LYS A 1 71 ? 7.393 5.809 -23.480 1.00 52.59 71 LYS A C 1
ATOM 584 O O . LYS A 1 71 ? 8.110 6.189 -24.401 1.00 52.59 71 LYS A O 1
ATOM 589 N N . ARG A 1 72 ? 6.061 5.943 -23.501 1.00 52.59 72 ARG A N 1
ATOM 590 C CA . ARG A 1 72 ? 5.336 6.718 -24.530 1.00 52.59 72 ARG A CA 1
ATOM 591 C C . ARG A 1 72 ? 5.019 8.148 -24.087 1.00 52.59 72 ARG A C 1
ATOM 593 O O . ARG A 1 72 ? 4.573 8.952 -24.895 1.00 52.59 72 ARG A O 1
ATOM 600 N N . PHE A 1 73 ? 5.352 8.483 -22.842 1.00 47.41 73 PHE A N 1
ATOM 601 C CA . PHE A 1 73 ? 5.025 9.754 -22.229 1.00 47.41 73 PHE A CA 1
ATOM 602 C C . PHE A 1 73 ? 5.766 10.913 -22.904 1.00 47.41 73 PHE A C 1
ATOM 604 O O . PHE A 1 73 ? 6.951 11.156 -22.679 1.00 47.41 73 PHE A O 1
ATOM 611 N N . SER A 1 74 ? 5.038 11.658 -23.728 1.00 57.59 74 SER A N 1
ATOM 612 C CA . SER A 1 74 ? 5.411 12.997 -24.167 1.00 57.59 74 SER A CA 1
ATOM 613 C C . SER A 1 74 ? 4.393 13.967 -23.588 1.00 57.59 74 SER A C 1
ATOM 615 O O . SER A 1 74 ? 3.213 13.880 -23.927 1.00 57.59 74 SER A O 1
ATOM 617 N N . LEU A 1 75 ? 4.846 14.925 -22.770 1.00 56.59 75 LEU A N 1
ATOM 618 C CA . LEU A 1 75 ? 3.998 15.960 -22.152 1.00 56.59 75 LEU A CA 1
ATOM 619 C C . LEU A 1 75 ? 3.098 16.704 -23.158 1.00 56.59 75 LEU A C 1
ATOM 621 O O . LEU A 1 75 ? 2.066 17.237 -22.774 1.00 56.59 75 LEU A O 1
ATOM 625 N N . LYS A 1 76 ? 3.478 16.735 -24.443 1.00 60.00 76 LYS A N 1
ATOM 626 C CA . LYS A 1 76 ? 2.734 17.413 -25.515 1.00 60.00 76 LYS A CA 1
ATOM 627 C C . LYS A 1 76 ? 1.806 16.507 -26.334 1.00 60.00 76 LYS A C 1
ATOM 629 O O . LYS A 1 76 ? 0.964 17.037 -27.047 1.00 60.00 76 LYS A O 1
ATOM 634 N N . LYS A 1 77 ? 1.975 15.180 -26.304 1.00 60.88 77 LYS A N 1
ATOM 635 C CA . LYS A 1 77 ? 1.246 14.250 -27.197 1.00 60.88 77 LYS A CA 1
ATOM 636 C C . LYS A 1 77 ? 0.462 13.158 -26.474 1.00 60.88 77 LYS A C 1
ATOM 638 O O . LYS A 1 77 ? -0.427 12.583 -27.086 1.00 60.88 77 LYS A O 1
ATOM 643 N N . ASP A 1 78 ? 0.758 12.885 -25.203 1.00 62.03 78 ASP A N 1
ATOM 644 C CA . ASP A 1 78 ? 0.255 11.693 -24.511 1.00 62.03 78 ASP A CA 1
ATOM 645 C C . ASP A 1 78 ? -0.600 12.051 -23.281 1.00 62.03 78 ASP A C 1
ATOM 647 O O . ASP A 1 78 ? -0.340 11.639 -22.148 1.00 62.03 78 ASP A O 1
ATOM 651 N N . VAL A 1 79 ? -1.649 12.851 -23.521 1.00 66.44 79 VAL A N 1
ATOM 652 C CA . VAL A 1 79 ? -2.623 13.300 -22.503 1.00 66.44 79 VAL A CA 1
ATOM 653 C C . VAL A 1 79 ? -3.244 12.108 -21.770 1.00 66.44 79 VAL A C 1
ATOM 655 O O . VAL A 1 79 ? -3.401 12.149 -20.555 1.00 66.44 79 VAL A O 1
ATOM 658 N N . SER A 1 80 ? -3.495 11.001 -22.477 1.00 64.38 80 SER A N 1
ATOM 659 C CA . SER A 1 80 ? -4.027 9.769 -21.882 1.00 64.38 80 SER A CA 1
ATOM 660 C C . SER A 1 80 ? -3.099 9.170 -20.817 1.00 64.38 80 SER A C 1
ATOM 662 O O . SER A 1 80 ? -3.583 8.648 -19.812 1.00 64.38 80 SER A O 1
ATOM 664 N N . GLY A 1 81 ? -1.776 9.245 -21.011 1.00 62.31 81 GLY A N 1
ATOM 665 C CA . GLY A 1 81 ? -0.790 8.768 -20.038 1.00 62.31 81 GLY A CA 1
ATOM 666 C C . GLY A 1 81 ? -0.733 9.657 -18.795 1.00 62.31 81 GLY A C 1
ATOM 667 O O . GLY A 1 81 ? -0.690 9.148 -17.676 1.00 62.31 81 GLY A O 1
ATOM 668 N N . ILE A 1 82 ? -0.822 10.979 -18.981 1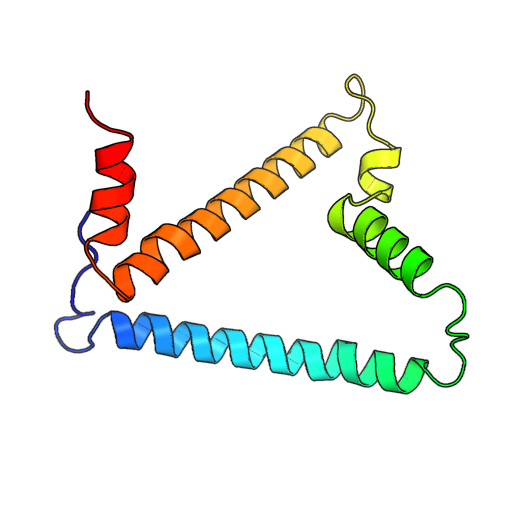.00 68.00 82 ILE A N 1
ATOM 669 C CA . ILE A 1 82 ? -0.919 11.955 -17.882 1.00 68.00 82 ILE A CA 1
ATOM 670 C C . ILE A 1 82 ? -2.193 11.707 -17.070 1.00 68.00 82 ILE A C 1
ATOM 672 O O . ILE A 1 82 ? -2.128 11.598 -15.846 1.00 68.00 82 ILE A O 1
ATOM 676 N N . SER A 1 83 ? -3.338 11.547 -17.739 1.00 73.38 83 SER A N 1
ATOM 677 C CA . SER A 1 83 ? -4.610 11.245 -17.080 1.00 73.38 83 SER A CA 1
ATOM 678 C C . SER A 1 83 ? -4.542 9.945 -16.283 1.00 73.38 83 SER A C 1
ATOM 680 O O . SER A 1 83 ? -5.016 9.912 -15.155 1.00 73.38 83 SER A O 1
ATOM 682 N N . HIS A 1 84 ? -3.911 8.891 -16.809 1.00 69.75 84 HIS A N 1
ATOM 683 C CA . HIS A 1 84 ? -3.737 7.639 -16.065 1.00 69.75 84 HIS A CA 1
ATOM 684 C C . HIS A 1 84 ? -2.857 7.792 -14.823 1.00 69.75 84 HIS A C 1
ATOM 686 O O . HIS A 1 84 ? -3.210 7.262 -13.771 1.00 69.75 84 HIS A O 1
ATOM 692 N N . VAL A 1 85 ? -1.746 8.527 -14.911 1.00 72.00 85 VAL A N 1
ATOM 693 C CA . VAL A 1 85 ? -0.882 8.792 -13.750 1.00 72.00 85 VAL A CA 1
ATOM 694 C C . VAL A 1 85 ? -1.631 9.602 -12.691 1.00 72.00 85 VAL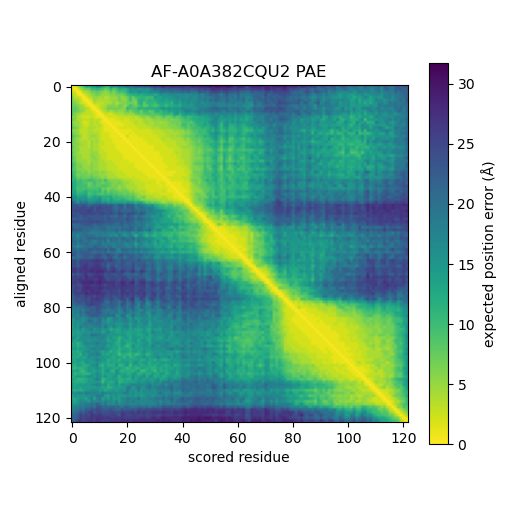 A C 1
ATOM 696 O O . VAL A 1 85 ? -1.567 9.259 -11.513 1.00 72.00 85 VAL A O 1
ATOM 699 N N . ILE A 1 86 ? -2.392 10.621 -13.102 1.00 79.50 86 ILE A N 1
ATOM 700 C CA . ILE A 1 86 ? -3.2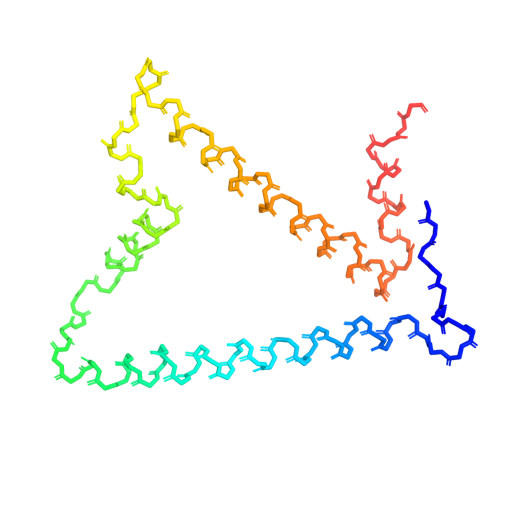33 11.414 -12.195 1.00 79.50 86 ILE A CA 1
ATOM 701 C C . ILE A 1 86 ? -4.279 10.523 -11.527 1.00 79.50 86 ILE A C 1
ATOM 703 O O . ILE A 1 86 ? -4.345 10.500 -10.305 1.00 79.50 86 ILE A O 1
ATOM 707 N N . ILE A 1 87 ? -5.044 9.743 -12.298 1.00 78.69 87 ILE A N 1
ATOM 708 C CA . ILE A 1 87 ? -6.068 8.833 -11.761 1.00 78.69 87 ILE A CA 1
ATOM 709 C C . ILE A 1 87 ? -5.443 7.841 -10.778 1.00 78.69 87 ILE A C 1
ATOM 711 O O . ILE A 1 87 ? -5.993 7.614 -9.702 1.00 78.69 87 ILE A O 1
ATOM 715 N N . PHE A 1 88 ? -4.283 7.276 -11.114 1.00 77.62 88 PHE A N 1
ATOM 716 C CA . PHE A 1 88 ? -3.578 6.338 -10.249 1.00 77.62 88 PHE A CA 1
ATOM 717 C C . PHE A 1 88 ? -3.132 6.988 -8.934 1.00 77.62 88 PHE A C 1
ATOM 719 O O . PHE A 1 88 ? -3.385 6.433 -7.866 1.00 77.62 88 PHE A O 1
ATOM 726 N N . ILE A 1 89 ? -2.516 8.172 -8.992 1.00 77.50 89 ILE A N 1
ATOM 727 C CA . ILE A 1 89 ? -2.085 8.912 -7.799 1.00 77.50 89 ILE A CA 1
ATOM 728 C C . ILE A 1 89 ? -3.297 9.320 -6.962 1.00 77.50 89 ILE A C 1
ATOM 730 O O . ILE A 1 89 ? -3.291 9.104 -5.756 1.00 77.50 89 ILE A O 1
ATOM 734 N N . SER A 1 90 ? -4.363 9.831 -7.581 1.00 81.56 90 SER A N 1
ATOM 735 C CA . SER A 1 90 ? -5.607 10.180 -6.890 1.00 81.56 90 SER A CA 1
ATOM 736 C C . SER A 1 90 ? -6.234 8.970 -6.203 1.00 81.56 90 SER A C 1
ATOM 738 O O . SER A 1 90 ? -6.626 9.067 -5.042 1.00 81.56 90 SER A O 1
ATOM 740 N N . PHE A 1 91 ? -6.285 7.818 -6.874 1.00 81.00 91 PHE A N 1
ATOM 741 C CA . PHE A 1 91 ? -6.789 6.578 -6.287 1.00 81.00 91 PHE A CA 1
ATOM 742 C C . PHE A 1 91 ? -5.916 6.099 -5.120 1.00 81.00 91 PHE A C 1
ATOM 744 O O . PHE A 1 91 ? -6.436 5.675 -4.085 1.00 81.00 91 PHE A O 1
ATOM 751 N N . LEU A 1 92 ? -4.591 6.198 -5.259 1.00 82.38 92 LEU A N 1
ATOM 752 C CA . LEU A 1 92 ? -3.648 5.823 -4.211 1.00 82.38 92 LEU A CA 1
ATOM 753 C C . LEU A 1 92 ? -3.767 6.750 -2.994 1.00 82.38 92 LEU A C 1
ATOM 755 O O . LEU A 1 92 ? -3.858 6.264 -1.870 1.00 82.38 92 LEU A O 1
ATOM 759 N N . SER A 1 93 ? -3.843 8.065 -3.209 1.00 80.75 93 SER A N 1
ATOM 760 C CA . SER A 1 93 ? -4.071 9.060 -2.157 1.00 80.75 93 SER A CA 1
ATOM 761 C C . SER A 1 93 ? -5.427 8.874 -1.476 1.00 80.75 93 SER A C 1
ATOM 763 O O . SER A 1 93 ? -5.506 8.965 -0.253 1.00 80.75 93 SER A O 1
ATOM 765 N N . PHE A 1 94 ? -6.482 8.561 -2.232 1.00 83.06 94 PHE A N 1
ATOM 766 C CA . PHE A 1 94 ? -7.803 8.254 -1.678 1.00 83.06 94 PHE A CA 1
ATOM 767 C C . PHE A 1 94 ? -7.775 6.992 -0.808 1.00 83.06 94 PHE A C 1
ATOM 769 O O . PHE A 1 94 ? -8.258 7.006 0.322 1.00 83.06 94 PHE A O 1
ATOM 776 N N . SER A 1 95 ? -7.147 5.921 -1.297 1.00 83.50 95 SER A N 1
ATOM 777 C CA . SER A 1 95 ? -7.000 4.669 -0.545 1.00 83.50 95 SER A CA 1
ATOM 778 C C . SER A 1 95 ? -6.173 4.874 0.725 1.00 83.50 95 SER A C 1
ATOM 780 O O . SER A 1 95 ? -6.540 4.393 1.795 1.00 83.50 95 SER A O 1
ATOM 782 N N . PHE A 1 96 ? -5.086 5.642 0.625 1.00 83.19 96 PHE A N 1
ATOM 783 C CA . PHE A 1 96 ? -4.252 6.008 1.766 1.00 83.19 96 PHE A CA 1
ATOM 784 C C . PHE A 1 96 ? -5.027 6.835 2.797 1.00 83.19 96 PHE A C 1
ATOM 786 O O . PHE A 1 96 ? -4.938 6.553 3.985 1.00 83.19 96 PHE A O 1
ATOM 793 N N . SER A 1 97 ? -5.838 7.796 2.349 1.00 79.81 97 SER A N 1
ATOM 794 C CA . SER A 1 97 ? -6.725 8.591 3.206 1.00 79.81 97 SER A CA 1
ATOM 795 C C . SER A 1 97 ? -7.730 7.711 3.961 1.00 79.81 97 SER A C 1
ATOM 797 O O . SER A 1 97 ? -7.924 7.883 5.161 1.00 79.81 97 SER A O 1
ATOM 799 N N . TYR A 1 98 ? -8.302 6.700 3.301 1.00 80.56 98 TYR A N 1
ATOM 800 C CA . TYR A 1 98 ? -9.197 5.728 3.940 1.00 80.56 98 TYR A CA 1
ATOM 801 C C . TYR A 1 98 ? -8.498 4.948 5.060 1.00 80.56 98 TYR A C 1
ATOM 803 O O . TYR A 1 98 ? -9.028 4.827 6.162 1.00 80.56 98 TYR A O 1
ATOM 811 N N . VAL A 1 99 ? -7.287 4.451 4.803 1.00 77.75 99 VAL A N 1
ATOM 812 C CA . VAL A 1 99 ? -6.486 3.761 5.824 1.00 77.75 99 VAL A CA 1
ATOM 813 C C . VAL A 1 99 ? -6.109 4.718 6.956 1.00 77.75 99 VAL A C 1
ATOM 815 O O . VAL A 1 99 ? -6.242 4.381 8.128 1.00 77.75 99 VAL A O 1
ATOM 818 N N . LEU A 1 100 ? -5.668 5.928 6.628 1.00 77.31 100 LEU A N 1
ATOM 819 C CA . LEU A 1 100 ? -5.149 6.858 7.621 1.00 77.31 100 LEU A CA 1
ATOM 820 C C . LEU A 1 100 ? -6.242 7.454 8.503 1.00 77.31 100 LEU A C 1
ATOM 822 O O . LEU A 1 100 ? -6.027 7.571 9.699 1.00 77.31 100 LEU A O 1
ATOM 826 N N . PHE A 1 101 ? -7.398 7.825 7.957 1.00 77.75 101 PHE A N 1
ATOM 827 C CA . PHE A 1 101 ? -8.454 8.440 8.759 1.00 77.75 101 PHE A CA 1
ATOM 828 C C . PHE A 1 101 ? -9.417 7.406 9.321 1.00 77.75 101 PHE A C 1
ATOM 830 O O . PHE A 1 101 ? -9.685 7.433 10.511 1.00 77.75 101 PHE A O 1
ATOM 837 N N . ILE A 1 102 ? -9.898 6.454 8.521 1.00 75.75 102 ILE A N 1
ATOM 838 C CA . ILE A 1 102 ? -10.931 5.526 8.999 1.00 75.75 102 ILE A CA 1
ATOM 839 C C . ILE A 1 102 ? -10.316 4.441 9.874 1.00 75.75 102 ILE A C 1
ATOM 841 O O . ILE A 1 102 ? -10.768 4.249 10.996 1.00 75.75 102 ILE A O 1
ATOM 845 N N . PHE A 1 103 ? -9.264 3.761 9.409 1.00 75.88 103 PHE A N 1
ATOM 846 C CA . PHE A 1 103 ? -8.664 2.687 10.208 1.00 75.88 103 PHE A CA 1
ATOM 847 C C . PHE A 1 103 ? -7.879 3.202 11.419 1.00 75.88 103 PHE A C 1
ATOM 849 O O . PHE A 1 103 ? -7.801 2.498 12.426 1.00 75.88 103 PHE A O 1
ATOM 856 N N . ALA A 1 104 ? -7.294 4.402 11.356 1.00 77.50 104 ALA A N 1
ATOM 857 C CA . ALA A 1 104 ? -6.665 4.972 12.544 1.00 77.50 104 ALA A CA 1
ATOM 858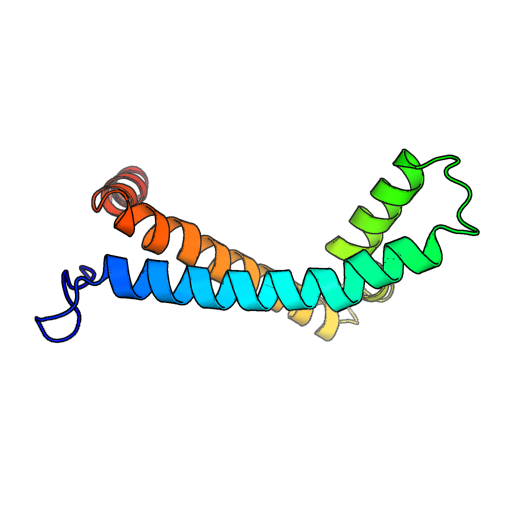 C C . ALA A 1 104 ? -7.713 5.473 13.545 1.00 77.50 104 ALA A C 1
ATOM 860 O O . ALA A 1 104 ? -7.576 5.186 14.734 1.00 77.50 104 ALA A O 1
ATOM 861 N N . ASP A 1 105 ? -8.789 6.128 13.091 1.00 74.81 105 ASP A N 1
ATOM 862 C CA . ASP A 1 105 ? -9.853 6.564 14.003 1.00 74.81 105 ASP A CA 1
ATOM 863 C C . ASP A 1 105 ? -10.563 5.386 14.664 1.00 74.81 105 ASP A C 1
ATOM 865 O O . ASP A 1 105 ? -10.904 5.484 15.836 1.00 74.81 105 ASP A O 1
ATOM 869 N N . THR A 1 106 ? -10.710 4.239 13.990 1.00 70.62 106 THR A N 1
ATOM 870 C CA . THR A 1 106 ? -11.267 3.040 14.641 1.00 70.62 106 THR A CA 1
ATOM 871 C C . THR A 1 106 ? -10.393 2.496 15.774 1.00 70.62 106 THR A C 1
ATOM 873 O O . THR A 1 106 ? -10.914 1.815 16.653 1.00 70.62 106 THR A O 1
ATOM 876 N N . ILE A 1 107 ? -9.083 2.776 15.777 1.00 76.00 107 ILE A N 1
ATOM 877 C CA . ILE A 1 107 ? -8.182 2.430 16.893 1.00 76.00 107 ILE A CA 1
ATOM 878 C C . ILE A 1 107 ? -8.262 3.503 17.983 1.00 76.00 107 ILE A C 1
ATOM 880 O O . ILE A 1 107 ? -8.243 3.193 19.174 1.00 76.00 107 ILE A O 1
ATOM 884 N N . ASN A 1 108 ? -8.328 4.772 17.583 1.00 74.56 108 ASN A N 1
ATOM 885 C CA . ASN A 1 108 ? -8.454 5.899 18.491 1.00 74.56 108 ASN A CA 1
ATOM 886 C C . ASN A 1 108 ? -9.179 7.057 17.798 1.00 74.56 108 ASN A C 1
ATOM 888 O O . ASN A 1 108 ? -8.593 7.757 16.974 1.00 74.56 108 ASN A O 1
ATOM 892 N N . ASN A 1 109 ? -10.418 7.310 18.231 1.00 70.19 109 ASN A N 1
ATOM 893 C CA . ASN A 1 109 ? -11.342 8.304 17.668 1.00 70.19 109 ASN A CA 1
ATOM 894 C C . ASN A 1 109 ? -10.815 9.759 17.660 1.00 70.19 109 ASN A C 1
ATOM 896 O O . ASN A 1 109 ? -11.487 10.657 17.157 1.00 70.19 109 ASN A O 1
ATOM 900 N N . GLN A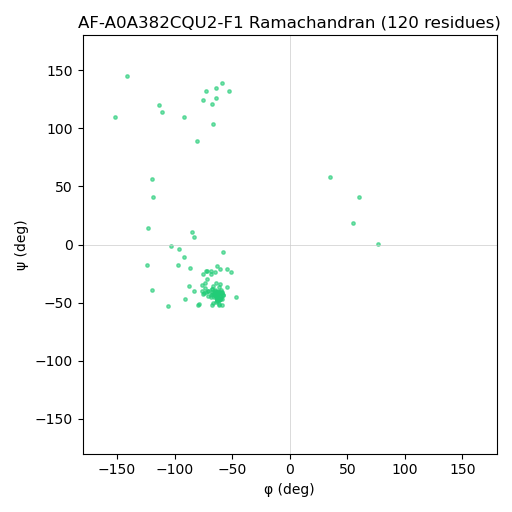 1 110 ? -9.650 10.031 18.257 1.00 74.12 110 GLN A N 1
ATOM 901 C CA . GLN A 1 110 ? -9.029 11.35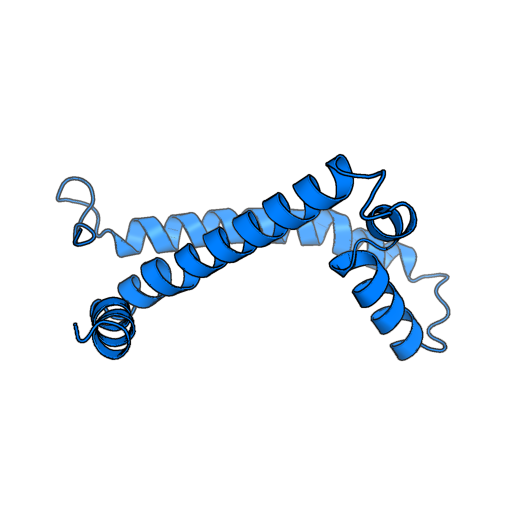7 18.304 1.00 74.12 110 GLN A CA 1
ATOM 902 C C . GLN A 1 110 ? -7.857 11.537 17.325 1.00 74.12 110 GLN A C 1
ATOM 904 O O . GLN A 1 110 ? -7.245 12.607 17.312 1.00 74.12 110 GLN A O 1
ATOM 909 N N . ILE A 1 111 ? -7.482 10.518 16.544 1.00 73.94 111 ILE A N 1
ATOM 910 C CA . ILE A 1 111 ? -6.312 10.610 15.656 1.00 73.94 111 ILE A CA 1
ATOM 911 C C . ILE A 1 111 ? -6.569 11.611 14.531 1.00 73.94 111 ILE A C 1
ATOM 913 O O . ILE A 1 111 ? -5.792 12.554 14.370 1.00 73.94 111 ILE A O 1
ATOM 917 N N . SER A 1 112 ? -7.674 11.469 13.806 1.00 70.50 112 SER A N 1
ATOM 918 C CA . SER A 1 112 ? -8.062 12.389 12.738 1.00 70.50 112 SER A CA 1
ATOM 919 C C . SER A 1 112 ? -8.294 13.796 13.266 1.00 70.50 112 SER A C 1
ATOM 921 O O . SER A 1 112 ? -7.813 14.761 12.674 1.00 70.50 112 SER A O 1
ATOM 923 N N . SER A 1 113 ? -8.939 13.934 14.431 1.00 70.38 113 SER A N 1
ATOM 924 C CA . SER A 1 113 ? -9.166 15.253 15.023 1.00 70.38 113 SER A CA 1
ATOM 925 C C . SER A 1 113 ? -7.853 15.942 15.389 1.00 70.38 113 SER A C 1
ATOM 927 O O . SER A 1 113 ? -7.692 17.104 15.028 1.00 70.38 113 SER A O 1
ATOM 929 N N . LYS A 1 114 ? -6.878 15.251 15.998 1.00 72.94 114 LYS A N 1
ATOM 930 C CA . LYS A 1 114 ? -5.541 15.811 16.288 1.00 72.94 114 LYS A CA 1
ATOM 931 C C . LYS A 1 114 ? -4.753 16.144 15.025 1.00 72.94 114 LYS A C 1
ATOM 933 O O . LYS A 1 114 ? -4.137 17.206 14.960 1.00 72.94 114 LYS A O 1
ATOM 938 N N . LEU A 1 115 ? -4.780 15.257 14.032 1.00 71.44 115 LEU A N 1
ATOM 939 C CA . LEU A 1 115 ? -4.016 15.422 12.798 1.00 71.44 115 LEU A CA 1
ATOM 940 C C . LEU A 1 115 ? -4.574 16.587 11.968 1.00 71.44 115 LEU A C 1
ATOM 942 O O . LEU A 1 115 ? -3.816 17.435 11.515 1.00 71.44 115 LEU A O 1
ATOM 946 N N . LEU A 1 116 ? -5.897 16.705 11.848 1.00 71.19 116 LEU A N 1
ATOM 94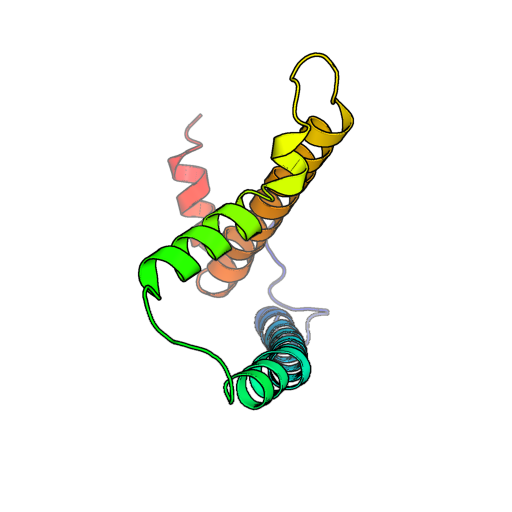7 C CA . LEU A 1 116 ? -6.542 17.790 11.105 1.00 71.19 116 LEU A CA 1
ATOM 948 C C . LEU A 1 116 ? -6.538 19.127 11.866 1.00 71.19 116 LEU A C 1
ATOM 950 O O . LEU A 1 116 ? -6.375 20.167 11.233 1.00 71.19 116 LEU A O 1
ATOM 954 N N . THR A 1 117 ? -6.652 19.142 13.202 1.00 66.56 117 THR A N 1
ATOM 955 C CA . THR A 1 117 ? -6.579 20.403 13.980 1.00 66.56 117 THR A CA 1
ATOM 956 C C . THR A 1 117 ? -5.163 20.957 14.118 1.00 66.56 117 THR A C 1
ATOM 958 O O . THR A 1 117 ? -5.014 22.170 14.252 1.00 66.56 117 THR A O 1
ATOM 961 N N . GLN A 1 118 ? -4.114 20.128 14.029 1.00 59.47 118 GLN A N 1
ATOM 962 C CA . GLN A 1 118 ? -2.734 20.629 13.947 1.00 59.47 118 GLN A CA 1
ATOM 963 C C . GLN A 1 118 ? -2.456 21.385 12.640 1.00 59.47 118 GLN A C 1
ATOM 965 O O . GLN A 1 118 ? -1.734 22.379 12.668 1.00 59.47 118 GLN A O 1
ATOM 970 N N . PHE A 1 119 ? -3.044 20.954 11.519 1.00 57.50 119 PHE A N 1
ATOM 971 C CA . PHE A 1 119 ? -2.901 21.625 10.218 1.00 57.50 119 PHE A CA 1
ATOM 972 C C . PHE A 1 119 ? -3.994 22.672 9.936 1.00 57.50 119 PHE A C 1
ATOM 974 O O . PHE A 1 119 ? -3.871 23.439 8.987 1.00 57.50 119 PHE A O 1
ATOM 981 N N . GLY A 1 120 ? -5.046 22.718 10.758 1.00 47.50 120 GLY A N 1
ATOM 982 C CA . GLY A 1 120 ? -6.237 23.550 10.576 1.00 47.50 120 GLY A CA 1
ATOM 983 C C . GLY A 1 120 ? -6.478 24.559 11.698 1.00 47.50 120 GLY A C 1
ATOM 984 O O . GLY A 1 120 ? -7.622 24.733 12.107 1.00 47.50 120 GLY A O 1
ATOM 985 N N . LYS A 1 121 ? -5.434 25.221 12.213 1.00 42.88 121 LYS A N 1
ATOM 986 C CA . LYS A 1 121 ? -5.623 26.509 12.903 1.00 42.88 121 LYS A CA 1
ATOM 987 C C . LYS A 1 121 ? -5.739 27.611 11.847 1.00 42.88 121 LYS A C 1
ATOM 989 O O . LYS A 1 121 ? -4.728 28.178 11.439 1.00 42.88 121 LYS A O 1
ATOM 994 N N . ILE A 1 122 ? -6.968 27.859 11.400 1.00 41.06 122 ILE A N 1
ATOM 995 C CA . ILE A 1 122 ? -7.407 29.146 10.844 1.00 41.06 122 ILE A CA 1
ATOM 996 C C . ILE A 1 122 ? -8.285 29.790 11.910 1.00 41.06 122 ILE A C 1
ATOM 998 O O . ILE A 1 122 ? -9.126 29.052 12.474 1.00 41.06 122 ILE A O 1
#

pLDDT: mean 72.98, std 12.09, range [41.06, 94.44]

Foldseek 3Di:
DQDDQADVVPHGVLCVVVVVCVVVVVVVVVCCCVPPVVVVVVVVPPDDCPPVVVVVVVCCCCVVVVVVLVVVDDVPPCVVSVVVVVVVVVVVVVVVCCCQQVVVCSVPVCRCVVVCVVVDPD